Protein AF-A0A108EUA5-F1 (afdb_monomer)

Structure (mmCIF, N/CA/C/O backbone):
data_AF-A0A108EUA5-F1
#
_entry.id   AF-A0A108EUA5-F1
#
loop_
_atom_site.group_PDB
_atom_site.id
_atom_site.type_symbol
_atom_site.label_atom_id
_atom_site.label_alt_id
_atom_site.label_comp_id
_atom_site.label_asym_id
_atom_site.label_entity_id
_atom_site.label_seq_id
_atom_site.pdbx_PDB_ins_code
_atom_site.Cartn_x
_atom_site.Cartn_y
_atom_site.Cartn_z
_atom_site.occupancy
_atom_site.B_iso_or_equiv
_atom_site.auth_seq_id
_atom_site.auth_comp_id
_atom_site.auth_asym_id
_atom_site.auth_atom_id
_atom_site.pdbx_PDB_model_num
ATOM 1 N N . MET A 1 1 ? -5.462 -0.821 -17.686 1.00 38.03 1 MET A N 1
ATOM 2 C CA . MET A 1 1 ? -4.927 -1.890 -16.819 1.00 38.03 1 MET A CA 1
ATOM 3 C C . MET A 1 1 ? -3.555 -1.448 -16.358 1.00 38.03 1 MET A C 1
ATOM 5 O O . MET A 1 1 ? -2.624 -1.493 -17.147 1.00 38.03 1 MET A O 1
ATOM 9 N N . ALA A 1 2 ? -3.451 -0.909 -15.145 1.00 42.16 2 ALA A N 1
ATOM 10 C CA . ALA A 1 2 ? -2.152 -0.679 -14.529 1.00 42.16 2 ALA A CA 1
ATOM 11 C C . ALA A 1 2 ? -1.685 -2.029 -13.975 1.00 42.16 2 ALA A C 1
ATOM 13 O O . ALA A 1 2 ? -2.100 -2.438 -12.895 1.00 42.16 2 ALA A O 1
ATOM 14 N N . ASP A 1 3 ? -0.935 -2.774 -14.785 1.00 51.69 3 ASP A N 1
ATOM 15 C CA . ASP A 1 3 ? -0.350 -4.045 -14.371 1.00 51.69 3 ASP A CA 1
ATOM 16 C C . ASP A 1 3 ? 0.738 -3.736 -13.338 1.00 51.69 3 ASP A C 1
ATOM 18 O O . ASP A 1 3 ? 1.701 -3.024 -13.631 1.00 51.69 3 ASP A O 1
ATOM 22 N N . VAL A 1 4 ? 0.542 -4.192 -12.099 1.00 55.84 4 VAL A N 1
ATOM 23 C CA . VAL A 1 4 ? 1.570 -4.113 -11.058 1.00 55.84 4 VAL A CA 1
ATOM 24 C C . VAL A 1 4 ? 2.807 -4.824 -11.612 1.00 55.84 4 VAL A C 1
ATOM 26 O O . VAL A 1 4 ? 2.722 -6.027 -11.870 1.00 55.84 4 VAL A O 1
ATOM 29 N N . PRO A 1 5 ? 3.935 -4.120 -11.818 1.00 57.62 5 PRO A N 1
ATOM 30 C CA . PRO A 1 5 ? 5.071 -4.682 -12.530 1.00 57.62 5 PRO A CA 1
ATOM 31 C C . PRO A 1 5 ? 5.583 -5.923 -11.794 1.00 57.62 5 PRO A C 1
ATOM 33 O O . PRO A 1 5 ? 5.618 -5.948 -10.564 1.00 57.62 5 PRO A O 1
ATOM 36 N N . ASP A 1 6 ? 5.996 -6.950 -12.541 1.00 56.41 6 ASP A N 1
ATOM 37 C CA . ASP A 1 6 ? 6.320 -8.296 -12.031 1.00 56.41 6 ASP A CA 1
ATOM 38 C C . ASP A 1 6 ? 7.300 -8.284 -10.836 1.00 56.41 6 ASP A C 1
ATOM 40 O O . ASP A 1 6 ? 7.184 -9.063 -9.892 1.00 56.41 6 ASP A O 1
ATOM 44 N N . ARG A 1 7 ? 8.191 -7.287 -10.794 1.00 52.47 7 ARG A N 1
ATOM 45 C CA . ARG A 1 7 ? 9.115 -7.004 -9.682 1.00 52.47 7 ARG A CA 1
ATOM 46 C C . ARG A 1 7 ? 8.438 -6.746 -8.325 1.00 52.47 7 ARG A C 1
ATOM 48 O O . ARG A 1 7 ? 8.989 -7.123 -7.297 1.00 52.47 7 ARG A O 1
ATOM 55 N N . ALA A 1 8 ? 7.240 -6.163 -8.305 1.00 54.00 8 ALA A N 1
ATOM 56 C CA . ALA A 1 8 ? 6.466 -5.923 -7.087 1.00 54.00 8 ALA A CA 1
ATOM 57 C C . ALA A 1 8 ? 5.645 -7.157 -6.654 1.00 54.00 8 ALA A C 1
ATOM 59 O O . ALA A 1 8 ? 5.271 -7.262 -5.483 1.00 54.00 8 ALA A O 1
ATOM 60 N N . ARG A 1 9 ? 5.419 -8.139 -7.551 1.00 57.16 9 ARG A N 1
ATOM 61 C CA . ARG A 1 9 ? 4.783 -9.426 -7.195 1.00 57.16 9 ARG A CA 1
ATOM 62 C C . ARG A 1 9 ? 5.656 -10.275 -6.270 1.00 57.16 9 ARG A C 1
ATOM 64 O O . ARG A 1 9 ? 5.117 -11.043 -5.481 1.00 57.16 9 ARG A O 1
ATOM 71 N N . ILE A 1 10 ? 6.979 -10.084 -6.297 1.00 54.25 10 ILE A N 1
ATOM 72 C CA . ILE A 1 10 ? 7.967 -10.849 -5.507 1.00 54.25 10 ILE A CA 1
ATOM 73 C C . ILE A 1 10 ? 7.789 -10.633 -3.983 1.00 54.25 10 ILE A C 1
ATOM 75 O O . ILE A 1 10 ? 8.331 -11.371 -3.163 1.00 54.25 10 ILE A O 1
ATOM 79 N N . ALA A 1 11 ? 6.989 -9.642 -3.582 1.00 56.50 11 ALA A N 1
ATOM 80 C CA . ALA A 1 11 ? 6.811 -9.217 -2.198 1.00 56.50 11 ALA A CA 1
ATOM 81 C C . ALA A 1 11 ? 5.337 -9.004 -1.795 1.00 56.50 11 ALA A C 1
ATOM 83 O O . ALA A 1 11 ? 5.072 -8.402 -0.752 1.00 56.50 11 ALA A O 1
ATOM 84 N N . LEU A 1 12 ? 4.393 -9.470 -2.617 1.00 67.94 12 LEU A N 1
ATOM 85 C CA . LEU A 1 12 ? 2.957 -9.310 -2.407 1.00 67.94 12 LEU A CA 1
ATOM 86 C C . LEU A 1 12 ? 2.427 -10.385 -1.451 1.00 67.94 12 LEU A C 1
ATOM 88 O O . LEU A 1 12 ? 2.349 -11.560 -1.808 1.00 67.94 12 LEU A O 1
ATOM 92 N N . VAL A 1 13 ? 2.000 -9.985 -0.257 1.00 72.06 13 VAL A N 1
ATOM 93 C CA . VAL A 1 13 ? 1.258 -10.854 0.662 1.00 72.06 13 VAL A CA 1
ATOM 94 C C . VAL A 1 13 ? -0.212 -10.464 0.600 1.00 72.06 13 VAL A C 1
ATOM 96 O O . VAL A 1 13 ? -0.592 -9.366 1.008 1.00 72.06 13 VAL A O 1
ATOM 99 N N . LYS A 1 14 ? -1.046 -11.374 0.091 1.00 72.88 14 LYS A N 1
ATOM 100 C CA . LYS A 1 14 ? -2.504 -11.240 0.139 1.00 72.88 14 LYS A CA 1
ATOM 101 C C . LYS A 1 14 ? -3.043 -11.993 1.347 1.00 72.88 14 LYS A C 1
ATOM 103 O O . LYS A 1 14 ? -2.759 -13.178 1.519 1.00 72.88 14 LYS A O 1
ATOM 108 N N . ARG A 1 15 ? -3.852 -11.326 2.164 1.00 74.06 15 ARG A N 1
ATOM 109 C CA . ARG A 1 15 ? -4.565 -11.942 3.284 1.00 74.06 15 ARG A CA 1
ATOM 110 C C . ARG A 1 15 ? -6.039 -11.593 3.183 1.00 74.06 15 ARG A C 1
ATOM 112 O O . ARG A 1 15 ? -6.395 -10.423 3.189 1.00 74.06 15 ARG A O 1
ATOM 119 N N . ARG A 1 16 ? -6.906 -12.602 3.137 1.00 71.19 16 ARG A N 1
ATOM 120 C CA . ARG A 1 16 ? -8.349 -12.381 3.253 1.00 71.19 16 ARG A CA 1
ATOM 121 C C . ARG A 1 16 ? -8.685 -12.064 4.710 1.00 71.19 16 ARG A C 1
ATOM 123 O O . ARG A 1 16 ? -8.347 -12.842 5.605 1.00 71.19 16 ARG A O 1
ATOM 130 N N . ASP A 1 17 ? -9.321 -10.924 4.939 1.00 68.00 17 ASP A N 1
ATOM 131 C CA . ASP A 1 17 ? -9.887 -10.576 6.232 1.00 68.00 17 ASP A CA 1
ATOM 132 C C . ASP A 1 17 ? -11.136 -11.430 6.477 1.00 68.00 17 ASP A C 1
ATOM 134 O O . ASP A 1 17 ? -12.075 -11.437 5.681 1.00 68.00 17 ASP A O 1
ATOM 138 N N . ALA A 1 18 ? -11.131 -12.198 7.565 1.00 60.19 18 ALA A N 1
ATOM 139 C CA . ALA A 1 18 ? -12.190 -13.161 7.860 1.00 60.19 18 ALA A CA 1
ATOM 140 C C . ALA A 1 18 ? -13.487 -12.502 8.359 1.00 60.19 18 ALA A C 1
ATOM 142 O 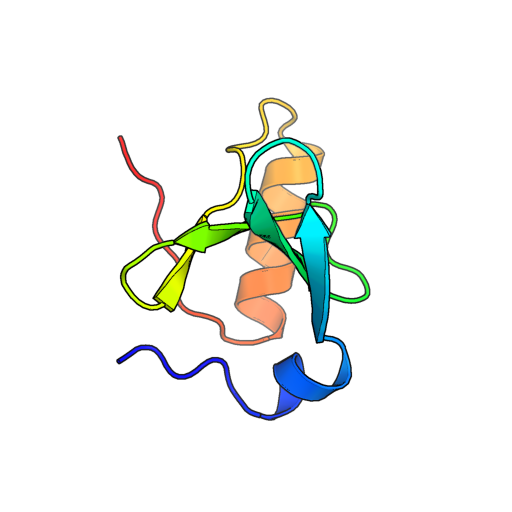O . ALA A 1 18 ? -14.516 -13.169 8.416 1.00 60.19 18 ALA A O 1
ATOM 143 N N . VAL A 1 19 ? -13.443 -11.218 8.731 1.00 65.81 19 VAL A N 1
ATOM 144 C CA . VAL A 1 19 ? -14.570 -10.505 9.345 1.00 65.81 19 VAL A CA 1
ATOM 145 C C .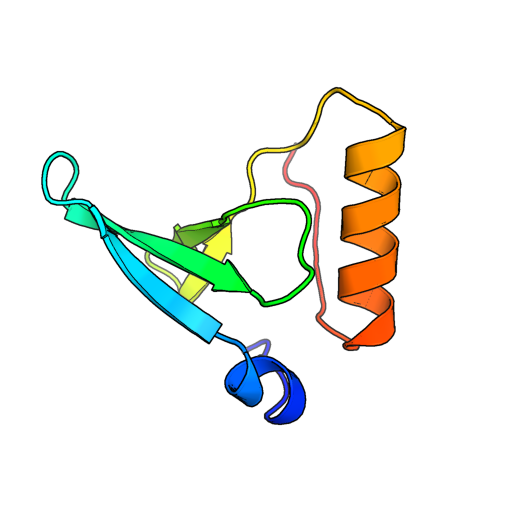 VAL A 1 19 ? -15.320 -9.681 8.304 1.00 65.81 19 VAL A C 1
ATOM 147 O O . VAL A 1 19 ? -16.548 -9.682 8.295 1.00 65.81 19 VAL A O 1
ATOM 150 N N . LYS A 1 20 ? -14.598 -8.995 7.413 1.00 61.94 20 LYS A N 1
ATOM 151 C CA . LYS A 1 20 ? -15.200 -8.156 6.365 1.00 61.94 20 LYS A CA 1
ATOM 152 C C . LYS A 1 20 ? -15.225 -8.802 4.983 1.00 61.94 20 LYS A C 1
ATOM 154 O O . LYS A 1 20 ? -15.961 -8.344 4.117 1.00 61.94 20 LYS A O 1
ATOM 159 N N . GLY A 1 21 ? -14.443 -9.861 4.771 1.00 67.00 21 GLY A N 1
ATOM 160 C CA . GLY A 1 21 ? -14.294 -10.497 3.461 1.00 67.00 21 GLY A CA 1
ATOM 161 C C . GLY A 1 21 ? -13.384 -9.732 2.494 1.00 67.00 21 GLY A C 1
ATOM 162 O O . GLY A 1 21 ? -13.191 -10.194 1.370 1.00 67.00 21 GLY A O 1
ATOM 163 N N . ASP A 1 22 ? -12.799 -8.608 2.921 1.00 71.81 22 ASP A N 1
ATOM 164 C CA . ASP A 1 22 ? -11.851 -7.818 2.134 1.00 71.81 22 ASP A CA 1
ATOM 165 C C . ASP A 1 22 ? -10.533 -8.579 1.909 1.00 71.81 22 ASP A C 1
ATOM 167 O O . ASP A 1 22 ? -10.012 -9.252 2.804 1.00 71.81 22 ASP A O 1
ATOM 171 N N . THR A 1 23 ? -9.944 -8.443 0.721 1.00 75.06 23 THR A N 1
ATOM 172 C CA . THR A 1 23 ? -8.586 -8.935 0.455 1.00 75.06 23 THR A CA 1
ATOM 173 C C . THR A 1 23 ? -7.594 -7.841 0.832 1.00 75.06 23 THR A C 1
ATOM 175 O O . THR A 1 23 ? -7.425 -6.865 0.105 1.00 75.06 23 THR A O 1
ATOM 178 N N . LEU A 1 24 ? -6.930 -7.992 1.975 1.00 77.00 24 LEU A N 1
ATOM 179 C CA . LEU A 1 24 ? -5.843 -7.113 2.387 1.00 77.00 24 LEU A CA 1
ATOM 180 C C . LEU A 1 24 ? -4.578 -7.448 1.607 1.00 77.00 24 LEU A C 1
ATOM 182 O O . LEU A 1 24 ? -4.246 -8.618 1.390 1.00 77.00 24 LEU A O 1
ATOM 186 N N . VAL A 1 25 ? -3.861 -6.405 1.213 1.00 77.38 25 VAL A N 1
ATOM 187 C CA . VAL A 1 25 ? -2.645 -6.494 0.421 1.00 77.38 25 VAL A CA 1
ATOM 188 C C . VAL A 1 25 ? -1.528 -5.757 1.144 1.00 77.38 25 VAL A C 1
ATOM 190 O O . VAL A 1 25 ? -1.572 -4.537 1.314 1.00 77.38 25 VAL A O 1
ATOM 193 N N . SER A 1 26 ? -0.510 -6.501 1.560 1.00 75.44 26 SER A N 1
ATOM 194 C CA . SER A 1 26 ? 0.712 -5.947 2.139 1.00 75.44 26 SER A CA 1
ATOM 195 C C . SER A 1 26 ? 1.869 -6.203 1.190 1.00 75.44 26 SER A C 1
ATOM 197 O O . SER A 1 26 ? 2.072 -7.325 0.725 1.00 75.44 26 SER A O 1
ATOM 199 N N . PHE A 1 27 ? 2.655 -5.168 0.933 1.00 75.31 27 PHE A N 1
ATOM 200 C CA . PHE A 1 27 ? 3.888 -5.298 0.175 1.00 75.31 27 PHE A CA 1
ATOM 201 C C . PHE A 1 27 ? 5.082 -5.240 1.121 1.00 75.31 27 PHE A C 1
ATOM 203 O O . PHE A 1 27 ? 5.101 -4.454 2.072 1.00 75.31 27 PHE A O 1
ATOM 210 N N . ARG A 1 28 ? 6.107 -6.051 0.862 1.00 71.31 28 ARG A N 1
ATOM 211 C CA . ARG A 1 28 ? 7.367 -5.982 1.614 1.00 71.31 28 ARG A CA 1
ATOM 212 C C . ARG A 1 28 ? 7.936 -4.557 1.544 1.00 71.31 28 ARG A C 1
ATOM 214 O O . ARG A 1 28 ? 8.042 -3.981 0.465 1.00 71.31 28 ARG A O 1
ATOM 221 N N . GLN A 1 29 ? 8.306 -4.008 2.703 1.00 72.00 29 GLN A N 1
ATOM 222 C CA . GLN A 1 29 ? 8.839 -2.644 2.869 1.00 72.00 29 GLN A CA 1
ATOM 223 C C . GLN A 1 29 ? 7.861 -1.505 2.530 1.00 72.00 29 GLN A C 1
ATOM 225 O O . GLN A 1 29 ? 8.265 -0.347 2.567 1.00 72.00 29 GLN A O 1
ATOM 230 N N . CYS A 1 30 ? 6.589 -1.796 2.238 1.00 7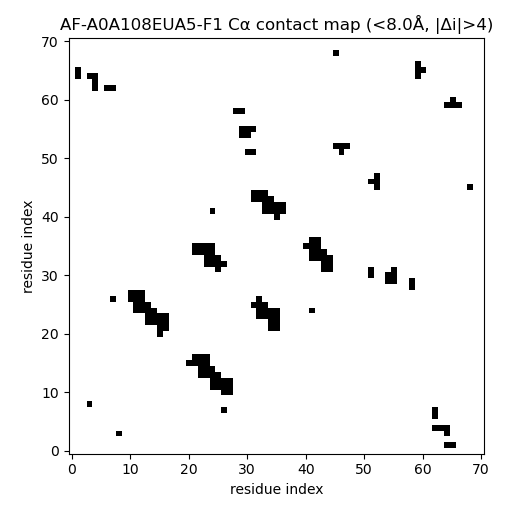6.88 30 CYS A N 1
ATOM 231 C CA . CYS A 1 30 ? 5.578 -0.753 2.122 1.00 76.88 30 CYS A CA 1
ATOM 232 C C . CYS A 1 30 ? 5.108 -0.352 3.530 1.00 76.88 30 CYS A C 1
ATOM 234 O O . CYS A 1 30 ? 4.777 -1.232 4.330 1.00 76.88 30 CYS A O 1
ATOM 236 N N . PRO A 1 31 ? 5.067 0.951 3.856 1.00 76.19 31 PRO A N 1
ATOM 237 C CA . PRO A 1 31 ? 4.706 1.419 5.195 1.00 76.19 31 PRO A CA 1
ATOM 238 C C . PRO A 1 31 ? 3.214 1.247 5.519 1.00 76.19 31 PRO A C 1
ATOM 240 O O . PRO A 1 31 ? 2.795 1.492 6.650 1.00 76.19 31 PRO A O 1
ATOM 243 N N . VAL A 1 32 ? 2.398 0.844 4.542 1.00 80.00 32 VAL A N 1
ATOM 244 C CA . VAL A 1 32 ? 0.944 0.724 4.666 1.00 80.00 32 VAL A CA 1
ATOM 245 C C . VAL A 1 32 ? 0.443 -0.601 4.101 1.00 80.00 32 VAL A C 1
ATOM 247 O O . VAL A 1 32 ? 1.025 -1.192 3.194 1.00 80.00 32 VAL A O 1
ATOM 250 N N . THR A 1 33 ? -0.679 -1.065 4.644 1.00 82.75 33 THR A N 1
ATOM 251 C CA . THR A 1 33 ? -1.445 -2.184 4.085 1.00 82.75 33 THR A CA 1
ATOM 252 C C . THR A 1 33 ? -2.629 -1.616 3.319 1.00 82.75 33 THR A C 1
ATOM 254 O O . THR A 1 33 ? -3.356 -0.772 3.846 1.00 82.75 33 THR A O 1
ATOM 257 N N . GLY A 1 34 ? -2.791 -2.052 2.075 1.00 82.81 34 GLY A N 1
ATOM 258 C CA . GLY A 1 34 ? -3.921 -1.691 1.230 1.00 82.81 34 GLY A CA 1
ATOM 259 C C . GLY A 1 34 ? -5.009 -2.760 1.248 1.00 82.81 34 GLY A C 1
ATOM 260 O O . GLY A 1 34 ? -4.838 -3.842 1.813 1.00 82.81 34 GLY A O 1
ATOM 261 N N . ARG A 1 35 ? -6.128 -2.464 0.599 1.00 83.56 35 ARG A N 1
ATOM 262 C CA . ARG A 1 35 ? -7.185 -3.426 0.277 1.00 83.56 35 ARG A CA 1
ATOM 263 C C . ARG A 1 35 ? -7.328 -3.535 -1.234 1.00 83.56 35 ARG A C 1
ATOM 265 O O . ARG A 1 35 ? -7.165 -2.546 -1.941 1.00 83.56 35 ARG A O 1
ATOM 272 N N . GLU A 1 36 ? -7.630 -4.723 -1.727 1.00 82.25 36 GLU A N 1
ATOM 273 C CA . GLU A 1 36 ? -7.976 -4.925 -3.131 1.00 82.25 36 GLU A CA 1
ATOM 274 C C . GLU A 1 36 ? -9.406 -4.430 -3.371 1.00 82.25 36 GLU A C 1
ATOM 276 O O . GLU A 1 36 ? -10.351 -4.886 -2.724 1.00 82.25 36 GLU A O 1
ATOM 281 N N . ALA A 1 37 ? -9.557 -3.478 -4.285 1.00 78.38 37 ALA A N 1
ATOM 282 C CA . ALA A 1 37 ? -10.845 -2.971 -4.723 1.00 78.38 37 ALA A CA 1
ATOM 283 C C . ALA A 1 37 ? -11.480 -3.909 -5.760 1.00 78.38 37 ALA A C 1
ATOM 285 O O . ALA A 1 37 ? -10.803 -4.686 -6.436 1.00 78.38 37 ALA A O 1
ATOM 286 N N . ALA A 1 38 ? -12.797 -3.795 -5.950 1.00 75.50 38 ALA A N 1
ATOM 287 C CA . ALA A 1 38 ? -13.555 -4.631 -6.888 1.00 75.50 38 ALA A CA 1
ATOM 288 C C . ALA A 1 38 ? -13.083 -4.521 -8.354 1.00 75.50 38 ALA A C 1
ATOM 290 O O . ALA A 1 38 ? -13.350 -5.406 -9.162 1.00 75.50 38 ALA A O 1
ATOM 291 N N . ASN A 1 39 ? -12.381 -3.441 -8.703 1.00 75.69 39 ASN A N 1
ATOM 292 C CA . ASN A 1 39 ? -11.825 -3.197 -10.033 1.00 75.69 39 ASN A CA 1
ATOM 293 C C . ASN A 1 39 ? -10.370 -3.686 -10.195 1.00 75.69 39 ASN A C 1
ATOM 295 O O . ASN A 1 39 ? -9.763 -3.441 -11.237 1.00 75.69 39 ASN A O 1
ATOM 299 N N . GLY A 1 40 ? -9.812 -4.356 -9.181 1.00 73.19 40 GLY A N 1
ATOM 300 C CA . GLY A 1 40 ? -8.437 -4.856 -9.183 1.00 73.19 40 GLY A CA 1
ATOM 301 C C . GLY A 1 40 ? -7.370 -3.803 -8.862 1.00 73.19 40 GLY A C 1
ATOM 302 O O . GLY A 1 40 ? -6.184 -4.124 -8.914 1.00 73.19 40 GLY A O 1
ATOM 303 N N . GLU A 1 41 ? -7.756 -2.565 -8.530 1.00 81.38 41 GLU A N 1
ATOM 304 C CA . GLU A 1 41 ? -6.841 -1.577 -7.946 1.00 81.38 41 GLU A CA 1
ATOM 305 C C . GLU A 1 41 ? -6.592 -1.888 -6.458 1.00 81.38 41 GLU A C 1
ATOM 307 O O . GLU A 1 41 ? -7.371 -2.592 -5.815 1.00 81.38 41 GLU A O 1
ATOM 312 N N . ILE A 1 42 ? -5.507 -1.355 -5.890 1.00 80.25 42 ILE A N 1
ATOM 313 C CA . ILE A 1 42 ? -5.237 -1.449 -4.451 1.00 80.25 42 ILE A CA 1
ATOM 314 C C . ILE A 1 42 ? -5.462 -0.078 -3.829 1.00 80.25 42 ILE A C 1
ATOM 316 O O . ILE A 1 42 ? -4.781 0.891 -4.159 1.00 80.25 42 ILE A O 1
ATOM 320 N N . GLU A 1 43 ? -6.417 -0.009 -2.911 1.00 83.62 43 GLU A N 1
ATOM 321 C CA . GLU A 1 43 ? -6.716 1.192 -2.147 1.00 83.62 43 GLU A CA 1
ATOM 322 C C . GLU A 1 43 ? -5.902 1.194 -0.859 1.00 83.62 43 GLU A C 1
ATOM 324 O O . GLU A 1 43 ? -5.996 0.279 -0.038 1.00 83.62 43 GLU A O 1
ATOM 329 N N . PHE A 1 44 ? -5.127 2.253 -0.655 1.00 80.62 44 PHE A N 1
ATOM 330 C CA . PHE A 1 44 ? -4.418 2.482 0.596 1.00 80.62 44 PHE A CA 1
ATOM 331 C C . PHE A 1 44 ? -5.152 3.527 1.436 1.00 80.62 44 PHE A C 1
ATOM 333 O O . PHE A 1 44 ? -5.628 4.525 0.887 1.00 80.62 44 PHE A O 1
ATOM 340 N N . PRO A 1 45 ? -5.225 3.351 2.769 1.00 77.50 45 PRO A N 1
ATOM 341 C CA . PRO A 1 45 ? -5.691 4.413 3.641 1.00 77.50 45 PRO A CA 1
ATOM 342 C C . PRO A 1 45 ? -4.735 5.596 3.516 1.00 77.50 45 PRO A C 1
ATOM 344 O O . PRO A 1 45 ? -3.525 5.457 3.698 1.00 77.50 45 PRO A O 1
ATOM 347 N N . PHE A 1 46 ? -5.292 6.758 3.191 1.00 73.31 46 PHE A N 1
ATOM 348 C CA . PHE A 1 46 ? -4.507 7.952 2.943 1.00 73.31 46 PHE A CA 1
ATOM 349 C C . PHE A 1 46 ? -3.873 8.454 4.272 1.00 73.31 46 PHE A C 1
ATOM 351 O O . PHE A 1 46 ? -4.615 8.880 5.167 1.00 73.31 46 PHE A O 1
ATOM 358 N N . PRO A 1 47 ? -2.536 8.365 4.478 1.00 78.56 47 PRO A N 1
ATOM 359 C CA . PRO A 1 47 ? -1.931 8.603 5.790 1.00 78.56 47 PRO A CA 1
ATOM 360 C C . PRO A 1 47 ? -1.979 10.081 6.186 1.00 78.56 47 PRO A C 1
ATOM 362 O O . PRO A 1 47 ? -1.611 10.955 5.403 1.00 78.56 47 PRO A O 1
ATOM 365 N N . ARG A 1 48 ? -2.362 10.376 7.437 1.00 81.69 48 ARG A N 1
ATOM 366 C CA . ARG A 1 48 ? -2.303 11.748 7.983 1.00 81.69 48 ARG A CA 1
ATOM 367 C C . ARG A 1 48 ? -0.877 12.192 8.309 1.00 81.69 48 ARG A C 1
ATOM 369 O O . ARG A 1 48 ? -0.576 13.378 8.234 1.00 81.69 48 ARG A O 1
ATOM 376 N N . SER A 1 49 ? -0.010 11.249 8.673 1.00 87.62 49 SER A N 1
ATOM 377 C CA . SER A 1 49 ?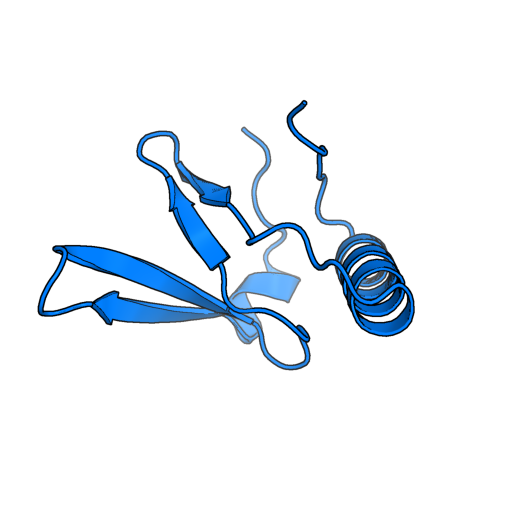 1.398 11.524 8.955 1.00 87.62 49 SER A CA 1
ATOM 378 C C . SER A 1 49 ? 2.153 11.778 7.657 1.00 87.62 49 SER A C 1
ATOM 380 O O . SER A 1 49 ? 2.213 10.901 6.794 1.00 87.62 49 SER A O 1
ATOM 382 N N . LEU A 1 50 ? 2.767 12.958 7.546 1.00 85.38 50 LEU A N 1
ATOM 383 C CA . LEU A 1 50 ? 3.532 13.364 6.365 1.00 85.38 50 LEU A CA 1
ATOM 384 C C . LEU A 1 50 ? 4.671 12.384 6.048 1.00 85.38 50 LEU A C 1
ATOM 386 O O . LEU A 1 50 ? 4.871 12.044 4.890 1.00 85.38 50 LEU A O 1
ATOM 390 N N . GLU A 1 51 ? 5.359 11.883 7.074 1.00 86.94 51 GLU A N 1
ATOM 391 C CA . GLU A 1 51 ? 6.443 10.904 6.927 1.00 86.94 51 GLU A CA 1
ATOM 392 C C . GLU A 1 51 ? 5.960 9.597 6.278 1.00 86.94 51 GLU A C 1
ATOM 394 O O . GLU A 1 51 ? 6.568 9.098 5.335 1.00 86.94 51 GLU A O 1
ATOM 399 N N . ILE A 1 52 ? 4.810 9.077 6.722 1.00 83.94 52 ILE A N 1
ATOM 400 C CA . ILE A 1 52 ? 4.218 7.849 6.170 1.00 83.94 52 ILE A CA 1
ATOM 401 C C . ILE A 1 52 ? 3.735 8.088 4.735 1.00 83.94 52 ILE A C 1
ATOM 403 O O . ILE A 1 52 ? 3.897 7.217 3.881 1.00 83.94 52 ILE A O 1
ATOM 407 N N . ARG A 1 53 ? 3.163 9.270 4.462 1.00 85.88 53 ARG A N 1
ATOM 408 C CA . ARG A 1 53 ? 2.734 9.676 3.117 1.00 85.88 53 ARG A CA 1
ATOM 409 C C . ARG A 1 53 ? 3.918 9.687 2.151 1.00 85.88 53 ARG A C 1
ATOM 411 O O . ARG A 1 53 ? 3.880 8.964 1.162 1.00 85.88 53 ARG A O 1
ATOM 418 N N . GLN A 1 54 ? 4.983 10.408 2.495 1.00 88.31 54 GLN A N 1
ATOM 419 C CA . GLN A 1 54 ? 6.188 10.485 1.669 1.00 88.31 54 GLN A CA 1
ATOM 420 C C . GLN A 1 54 ? 6.825 9.107 1.483 1.00 88.31 54 GLN A C 1
ATOM 422 O O . GLN A 1 54 ? 7.186 8.745 0.368 1.00 88.31 54 GLN A O 1
ATOM 427 N N . GLY A 1 55 ? 6.910 8.300 2.546 1.00 86.88 55 GLY A N 1
ATOM 428 C CA . GLY A 1 55 ? 7.432 6.936 2.456 1.00 86.88 55 GLY A CA 1
ATOM 429 C C . GLY A 1 55 ? 6.638 6.049 1.492 1.00 86.88 55 GLY A C 1
ATOM 430 O O . GLY A 1 55 ? 7.230 5.264 0.754 1.00 86.88 55 GLY A O 1
ATOM 431 N N . LEU A 1 56 ? 5.309 6.191 1.455 1.00 84.25 56 LEU A N 1
ATOM 432 C CA . LEU A 1 56 ? 4.456 5.488 0.497 1.00 84.25 56 LEU A CA 1
ATOM 433 C C . LEU A 1 56 ? 4.686 5.982 -0.937 1.00 84.25 56 LEU A C 1
ATOM 435 O O . LEU A 1 56 ? 4.837 5.160 -1.838 1.00 84.25 56 LEU A O 1
ATOM 439 N N . GLU A 1 57 ? 4.744 7.298 -1.145 1.00 85.56 57 GLU A N 1
ATOM 440 C CA . GLU A 1 57 ? 4.993 7.904 -2.460 1.00 85.56 57 GLU A CA 1
ATOM 441 C C . GLU A 1 57 ? 6.344 7.453 -3.035 1.00 85.56 57 GLU A C 1
ATOM 443 O O . GLU A 1 57 ? 6.395 6.938 -4.153 1.00 85.56 57 GLU A O 1
ATOM 448 N N . PHE A 1 58 ? 7.417 7.539 -2.239 1.00 87.19 58 PHE A N 1
ATOM 449 C CA . PHE A 1 58 ? 8.750 7.064 -2.623 1.00 87.19 58 PHE A CA 1
ATOM 450 C C . PHE A 1 58 ? 8.772 5.569 -2.930 1.00 87.19 58 PHE A C 1
ATOM 452 O O . PHE A 1 58 ? 9.424 5.140 -3.880 1.00 87.19 58 PHE A O 1
ATOM 459 N N . TRP A 1 59 ? 8.066 4.761 -2.138 1.00 85.25 59 TRP A N 1
ATOM 460 C CA . TRP A 1 59 ? 7.987 3.324 -2.377 1.00 85.25 59 TRP A CA 1
ATOM 461 C C . TRP A 1 59 ? 7.286 3.026 -3.711 1.00 85.25 59 TRP A C 1
ATOM 463 O O . TRP A 1 59 ? 7.794 2.240 -4.511 1.00 85.25 59 TRP A O 1
ATOM 473 N N . LEU A 1 60 ? 6.158 3.686 -3.992 1.00 84.06 60 LEU A N 1
ATOM 474 C CA . LEU A 1 60 ? 5.427 3.527 -5.253 1.00 84.06 60 LEU A CA 1
ATOM 475 C C . LEU A 1 60 ? 6.281 3.953 -6.454 1.00 84.06 60 LEU A C 1
ATOM 477 O O . LEU A 1 60 ? 6.325 3.232 -7.453 1.00 84.06 60 LEU A O 1
ATOM 481 N N . GLU A 1 61 ? 7.003 5.068 -6.340 1.00 85.25 61 GLU A N 1
ATOM 482 C CA . GLU A 1 61 ? 7.914 5.557 -7.378 1.00 85.25 61 GLU A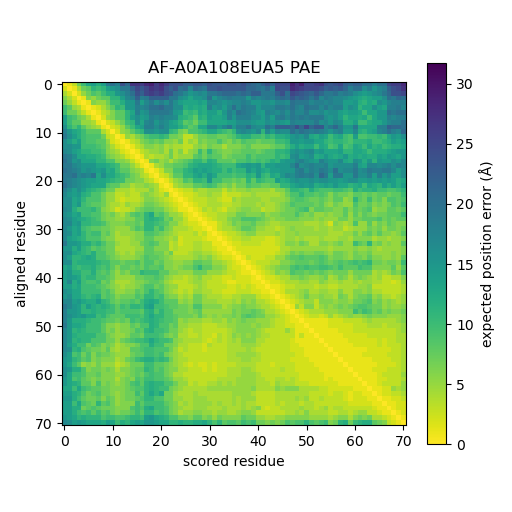 CA 1
ATOM 483 C C . GLU A 1 61 ? 9.085 4.596 -7.620 1.00 85.25 61 GLU A C 1
ATOM 485 O O . GLU A 1 61 ?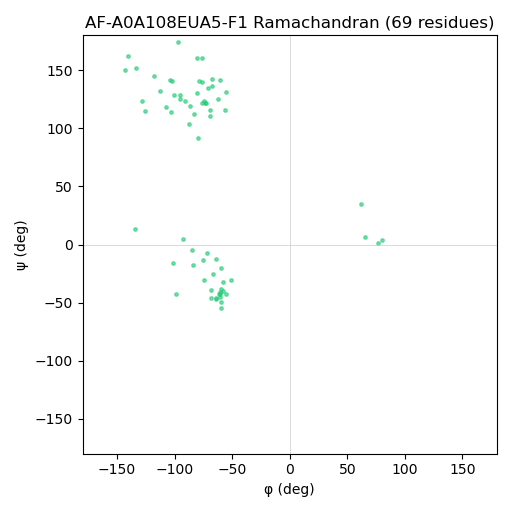 9.343 4.225 -8.767 1.00 85.25 61 GLU A O 1
ATOM 490 N N . TYR A 1 62 ? 9.734 4.110 -6.556 1.00 83.19 62 TYR A N 1
ATOM 491 C CA . TYR A 1 62 ? 10.841 3.150 -6.641 1.00 83.19 62 TYR A CA 1
ATOM 492 C C . TYR A 1 62 ? 10.449 1.890 -7.424 1.00 83.19 62 TYR A C 1
ATOM 494 O O . TYR A 1 62 ? 11.198 1.402 -8.275 1.00 83.19 62 TYR A O 1
ATOM 502 N N . TRP A 1 63 ? 9.243 1.375 -7.178 1.00 78.56 63 TRP A N 1
ATOM 503 C CA . TR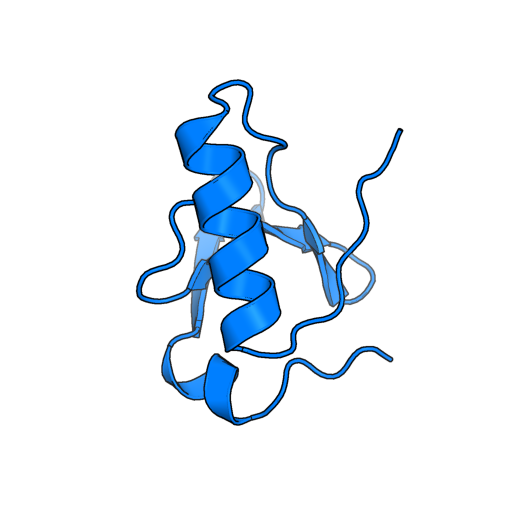P A 1 63 ? 8.721 0.210 -7.891 1.00 78.56 63 TRP A CA 1
ATOM 504 C C . TRP A 1 63 ? 8.057 0.556 -9.229 1.00 78.56 63 TRP A C 1
ATOM 506 O O . TRP A 1 63 ? 7.714 -0.361 -9.984 1.00 78.56 63 TRP A O 1
ATOM 516 N N . GLY A 1 64 ? 7.928 1.839 -9.581 1.00 81.62 64 GLY A N 1
ATOM 517 C CA . GLY A 1 64 ? 7.262 2.328 -10.792 1.00 81.62 64 GLY A CA 1
ATOM 518 C C . GLY A 1 64 ? 5.779 1.962 -10.853 1.00 81.62 64 GLY A C 1
ATOM 519 O O . GLY A 1 64 ? 5.274 1.629 -11.923 1.00 81.62 64 GLY A O 1
ATOM 520 N N . ILE A 1 65 ? 5.106 1.947 -9.703 1.00 82.25 65 ILE A N 1
ATOM 521 C CA . ILE A 1 65 ? 3.680 1.641 -9.594 1.00 82.25 65 ILE A CA 1
ATOM 522 C C . ILE A 1 65 ? 2.905 2.946 -9.811 1.00 82.25 65 ILE A C 1
ATOM 524 O O . ILE A 1 65 ? 3.078 3.882 -9.031 1.00 82.25 65 ILE A O 1
ATOM 528 N N . PRO A 1 66 ? 2.043 3.043 -10.837 1.00 82.12 66 PRO A N 1
ATOM 529 C CA . PRO A 1 66 ? 1.208 4.222 -11.021 1.00 82.12 66 PRO A CA 1
ATOM 530 C C . PRO A 1 66 ? 0.175 4.320 -9.891 1.00 82.12 66 PRO A C 1
ATOM 532 O O . PRO A 1 66 ? -0.459 3.329 -9.527 1.00 82.12 66 PRO A O 1
ATOM 535 N N . 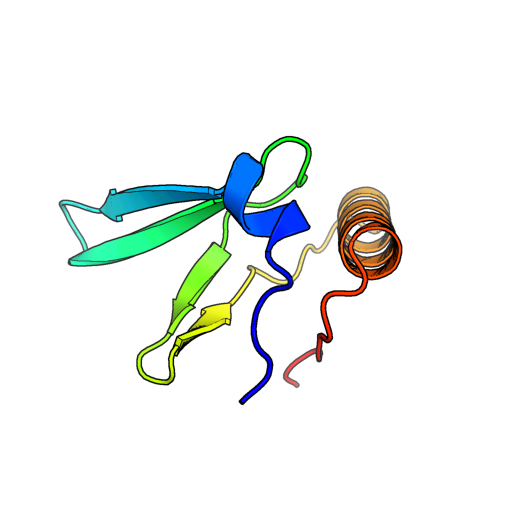TRP A 1 67 ? -0.014 5.523 -9.351 1.00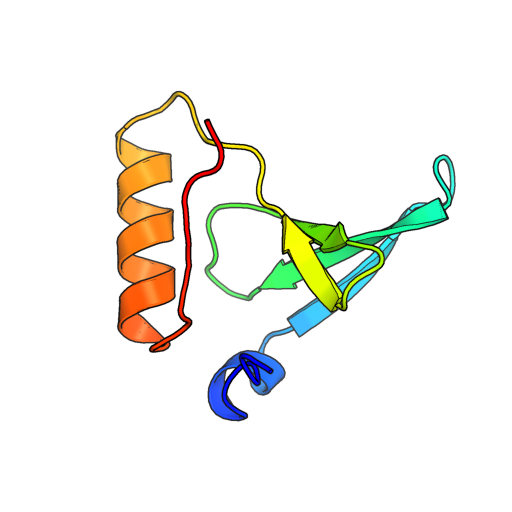 82.62 67 TRP A N 1
ATOM 536 C CA . TRP A 1 67 ? -0.946 5.787 -8.257 1.00 82.62 67 TRP A CA 1
ATOM 537 C C . TRP A 1 67 ? -1.686 7.110 -8.453 1.00 82.62 67 TRP A C 1
ATOM 539 O O . TRP A 1 67 ? -1.284 7.969 -9.237 1.00 82.62 67 TRP A O 1
ATOM 549 N N . ARG A 1 68 ? -2.797 7.260 -7.732 1.00 83.38 68 ARG A N 1
ATOM 550 C CA . ARG A 1 68 ? -3.592 8.489 -7.662 1.00 83.38 68 ARG A CA 1
ATOM 551 C C . ARG A 1 68 ? -4.132 8.669 -6.250 1.00 83.38 68 ARG A C 1
ATOM 553 O O . ARG A 1 68 ? -4.405 7.685 -5.567 1.00 83.38 68 ARG A O 1
ATOM 560 N N . VAL A 1 69 ? -4.320 9.915 -5.834 1.00 82.94 69 VAL A N 1
ATOM 561 C CA . VAL A 1 69 ? -5.053 10.247 -4.606 1.00 82.94 69 VAL A CA 1
ATOM 562 C C . VAL A 1 69 ? -6.494 10.538 -4.997 1.00 82.94 69 VAL A C 1
ATOM 564 O O . VAL A 1 69 ? -6.743 11.357 -5.881 1.00 82.94 69 VAL A O 1
ATOM 567 N N . LEU A 1 70 ? -7.430 9.828 -4.373 1.00 80.25 70 LEU A N 1
ATOM 568 C CA . LEU A 1 70 ? -8.853 10.112 -4.517 1.00 80.25 70 LEU A CA 1
ATOM 569 C C . LEU A 1 70 ? -9.213 11.321 -3.630 1.00 80.25 70 LEU A C 1
ATOM 571 O O . LEU A 1 70 ? -8.643 11.433 -2.540 1.00 80.25 70 LEU A O 1
ATOM 575 N N . PRO A 1 71 ? -10.081 12.232 -4.105 1.00 73.06 71 PRO A N 1
ATOM 576 C CA . PRO A 1 71 ? -10.539 13.385 -3.332 1.00 73.06 71 PRO A CA 1
ATOM 577 C C . PRO A 1 71 ? -11.369 12.989 -2.104 1.00 73.06 71 PRO A C 1
ATOM 579 O O . PRO A 1 71 ? -12.007 11.910 -2.132 1.00 73.06 71 PRO A O 1
#

Solvent-accessible surface area (backbone atoms only — not comparable to full-atom values): 4551 Å² total; per-residue (Å²): 131,88,73,76,49,72,81,61,59,81,39,58,45,77,44,73,39,89,86,82,68,47,39,33,38,36,42,72,92,48,86,58,62,24,34,55,44,99,86,75,48,72,49,60,78,83,58,87,50,64,69,58,38,52,51,42,53,52,50,32,57,75,66,66,47,89,83,82,82,81,134

Sequence (71 aa):
MADVPDRARIALVKRRDAVKGDTLVSFRQCPVTGREAANGEIEFPFPRSLEIRQGLEFWLEYWGIPWRVLP

Nearest PDB structures (foldseek):
  4h71-assembly2_A  TM=4.031E-01  e=1.406E+00  Homo sapiens
  2z2p-assembly1_B  TM=5.314E-01  e=3.299E+00  Staphylococcus aureus
  2ogq-assembly1_A  TM=4.070E-01  e=3.522E+00  Homo sapiens
  7t1e-assembly2_D  TM=3.468E-01  e=2.084E+00  Homo sapiens
  2mp1-assembly1_A  TM=3.197E-01  e=3.089E+00  Homo sapiens

Foldseek 3Di:
DQPQPPVQVVFWDWDQDPPPRWTWIDGVQQLFIWTQDPVRDTHTDCDPDPVNNVSNVVVCVVSVRDDDDDD

Radius of gyration: 12.06 Å; Cα contacts (8 Å, |Δi|>4): 85; chains: 1; bounding box: 26×26×26 Å

Mean predicted aligned error: 8.12 Å

pLDDT: mean 74.41, std 11.43, range [38.03, 88.31]

Secondary structure (DSSP, 8-state):
-----HHHHTTEEEEE-TTT--EEEEETT-SSEEEE-TTS-EEPP--SSHHHHHHHHHHHHHHT-------

Organism: NCBI:txid1503054